Protein AF-A0A915Q205-F1 (afdb_monomer_lite)

Secondary structure (DSSP, 8-state):
--HHHHHHHHHHHHHHT---S-----EEE--TTS---HHHHHHHHHHHHHHHH-HHHHTT-S--SSPPEEE-

Organism: NCBI:txid48799

Sequence (72 aa):
MGYLSEVGASLIDQKLKLNIVPQTNIVALAAPTFYYGRIDRAKARTKQRIRTRYPEIGKRFHRIGLPPKYEI

pLDDT: mean 73.12, std 12.37, range [49.59, 89.56]

InterPro domains:
  IPR039756 Type II phosphatidylinositol 4-kinase Lsb6/PI4K2 [PTHR12865] (2-69)

Structure (mmCIF, N/CA/C/O backbone):
data_AF-A0A915Q205-F1
#
_entry.id   AF-A0A915Q205-F1
#
loop_
_atom_site.group_PDB
_atom_site.id
_atom_site.type_symbol
_atom_site.label_atom_id
_atom_site.label_alt_id
_atom_site.label_comp_id
_atom_site.label_asym_id
_atom_site.label_entity_id
_atom_site.label_seq_id
_atom_site.pdbx_PDB_ins_code
_atom_site.Cartn_x
_atom_site.Cartn_y
_atom_site.Cartn_z
_atom_site.occupancy
_atom_site.B_iso_or_equiv
_atom_site.auth_seq_id
_atom_site.auth_comp_id
_atom_site.auth_asym_id
_atom_site.auth_atom_id
_atom_site.pdbx_PDB_model_num
ATOM 1 N N . MET A 1 1 ? 1.378 10.484 12.108 1.00 49.81 1 MET A N 1
ATOM 2 C CA . MET A 1 1 ? 1.118 10.742 13.540 1.00 49.81 1 MET A CA 1
ATOM 3 C C . MET A 1 1 ? -0.370 10.743 13.920 1.00 49.81 1 MET A C 1
ATOM 5 O O . MET A 1 1 ? -0.637 10.846 15.103 1.00 49.81 1 MET A O 1
ATOM 9 N N . GLY A 1 2 ? -1.331 10.562 12.994 1.00 58.47 2 GLY A N 1
ATOM 10 C CA . GLY A 1 2 ? -2.765 10.439 13.342 1.00 58.47 2 GLY A CA 1
ATOM 11 C C . GLY A 1 2 ? -3.236 9.014 13.681 1.00 58.47 2 GLY A C 1
ATOM 12 O O . GLY A 1 2 ? -4.001 8.829 14.616 1.00 58.47 2 GLY A O 1
ATOM 13 N 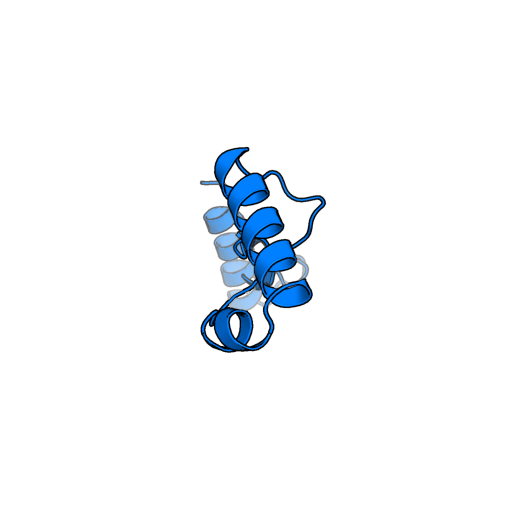N . TYR A 1 3 ? -2.696 7.995 13.008 1.00 56.50 3 TYR A N 1
ATOM 14 C CA . TYR A 1 3 ? -3.131 6.596 13.151 1.00 56.50 3 TYR A CA 1
ATOM 15 C C . TYR A 1 3 ? -2.942 6.021 14.571 1.00 56.50 3 TYR A C 1
ATOM 17 O O . TYR A 1 3 ? -3.800 5.328 15.102 1.00 56.50 3 TYR A O 1
ATOM 25 N N . LEU A 1 4 ? -1.849 6.359 15.260 1.00 59.22 4 LEU A N 1
ATOM 26 C CA . LEU A 1 4 ? -1.644 5.890 16.639 1.00 59.22 4 LEU A CA 1
ATOM 27 C C . LEU A 1 4 ? -2.701 6.437 17.618 1.00 59.22 4 LEU A C 1
ATOM 29 O O . LEU A 1 4 ? -2.994 5.781 18.615 1.00 59.22 4 LEU A O 1
ATOM 33 N N . SER A 1 5 ? -3.289 7.603 17.328 1.00 60.16 5 SER A N 1
ATOM 34 C CA . SER A 1 5 ? -4.319 8.216 18.174 1.00 60.16 5 SER A CA 1
ATOM 35 C C . SER A 1 5 ? -5.677 7.521 18.039 1.00 60.16 5 SER A C 1
ATOM 37 O O . SER A 1 5 ? -6.372 7.347 19.036 1.00 60.16 5 SER A O 1
ATOM 39 N N . GLU A 1 6 ? -6.043 7.088 16.831 1.00 58.88 6 GLU A N 1
ATOM 40 C CA . GLU A 1 6 ? -7.288 6.347 16.569 1.00 58.88 6 GLU A CA 1
ATOM 41 C C . GLU A 1 6 ? -7.251 4.942 17.186 1.00 58.88 6 GLU A C 1
ATOM 43 O O . GLU A 1 6 ? -8.194 4.533 17.864 1.00 58.88 6 GLU A O 1
ATOM 48 N N . VAL A 1 7 ? -6.113 4.244 17.078 1.00 61.19 7 VAL A N 1
ATOM 49 C CA . VAL A 1 7 ? -5.912 2.942 17.742 1.00 61.19 7 VAL A CA 1
ATOM 50 C C . VAL A 1 7 ? -5.985 3.085 19.265 1.00 61.19 7 VAL A C 1
ATOM 52 O O . VAL A 1 7 ? -6.563 2.236 19.942 1.00 61.19 7 VAL A O 1
ATOM 55 N N . GLY A 1 8 ? -5.440 4.175 19.817 1.00 61.53 8 GLY A N 1
ATOM 56 C CA . GLY A 1 8 ? -5.532 4.480 21.245 1.00 61.53 8 GLY A CA 1
ATOM 57 C C . GLY A 1 8 ? -6.973 4.686 21.719 1.00 61.53 8 GLY A C 1
ATOM 58 O O . GLY A 1 8 ? -7.351 4.147 22.758 1.00 61.53 8 GLY A O 1
ATOM 59 N N . ALA A 1 9 ? -7.793 5.401 20.942 1.00 61.59 9 ALA A N 1
ATOM 60 C CA . ALA A 1 9 ? -9.203 5.620 21.262 1.00 61.59 9 ALA A CA 1
ATOM 61 C C . ALA A 1 9 ? -10.004 4.307 21.265 1.00 61.59 9 ALA A C 1
ATOM 63 O O . ALA A 1 9 ? -10.725 4.040 22.225 1.00 61.59 9 ALA A O 1
ATOM 64 N N . SER A 1 10 ? -9.809 3.440 20.265 1.00 55.59 10 SER A N 1
ATOM 65 C CA . SER A 1 10 ? -10.467 2.124 20.219 1.00 55.59 10 SER A CA 1
ATOM 66 C C . SER A 1 10 ? -9.993 1.179 21.326 1.00 55.59 10 SER A C 1
ATOM 68 O O . SER A 1 10 ? -10.787 0.401 21.853 1.00 55.59 10 SER A O 1
ATOM 70 N N . LEU A 1 11 ? -8.718 1.243 21.726 1.00 61.00 11 LEU A N 1
ATOM 71 C CA . LEU A 1 11 ? -8.192 0.427 22.824 1.00 61.00 11 LEU A CA 1
ATOM 72 C C . LEU A 1 11 ? -8.758 0.864 24.187 1.00 61.00 11 LEU A C 1
ATOM 74 O O . LEU A 1 11 ? -9.032 0.022 25.044 1.00 61.00 11 LEU A O 1
ATOM 78 N N . ILE A 1 12 ? -8.966 2.168 24.386 1.00 60.12 12 ILE A N 1
ATOM 79 C CA . ILE A 1 12 ? -9.604 2.709 25.594 1.00 60.12 12 ILE A CA 1
ATOM 80 C C . ILE A 1 12 ? -11.109 2.389 25.603 1.00 60.12 12 ILE A C 1
ATOM 82 O O . ILE A 1 12 ? -11.619 1.968 26.642 1.00 60.12 12 ILE A O 1
ATOM 86 N N . ASP A 1 13 ? -11.799 2.496 24.463 1.00 58.72 13 ASP A N 1
ATOM 87 C CA . ASP A 1 13 ? -13.229 2.164 24.323 1.00 58.72 13 ASP A CA 1
ATOM 88 C C . ASP A 1 13 ? -13.508 0.682 24.635 1.00 58.72 13 ASP A C 1
ATOM 90 O O . ASP A 1 13 ? -14.407 0.365 25.420 1.00 58.72 13 ASP A O 1
ATOM 94 N N . GLN A 1 14 ? -12.660 -0.227 24.133 1.00 59.53 14 GLN A N 1
ATOM 95 C CA . GLN A 1 14 ? -12.729 -1.658 24.453 1.00 59.53 14 GLN A CA 1
ATOM 96 C C . GLN A 1 14 ? -12.446 -1.947 25.933 1.00 59.53 14 GLN A C 1
ATOM 98 O O . GLN A 1 14 ? -13.111 -2.791 26.538 1.00 59.53 14 GLN A O 1
ATOM 103 N N . LYS A 1 15 ? -11.481 -1.244 26.541 1.00 62.84 15 LYS A N 1
ATOM 104 C CA . LYS A 1 15 ? -11.127 -1.430 27.956 1.00 62.84 15 LYS A CA 1
ATOM 105 C C . LYS A 1 15 ? -12.206 -0.905 28.907 1.00 62.84 15 LYS A C 1
ATOM 107 O O . LYS A 1 15 ? -12.352 -1.442 30.003 1.00 62.84 15 LYS A O 1
ATOM 112 N N . LEU A 1 16 ? -12.975 0.097 28.478 1.00 64.94 16 LEU A N 1
ATOM 113 C CA . LEU A 1 16 ? -14.091 0.677 29.229 1.00 64.94 16 LEU A CA 1
ATOM 114 C C . LEU A 1 16 ? -15.463 0.083 28.849 1.00 64.94 16 LEU A C 1
ATOM 116 O O . LEU A 1 16 ? -16.461 0.459 29.457 1.00 64.94 16 LEU A O 1
ATOM 120 N N . LYS A 1 17 ? -15.518 -0.871 27.900 1.00 61.94 17 LYS A N 1
ATOM 121 C CA . LYS A 1 17 ? -16.748 -1.513 27.382 1.00 61.94 17 LYS A CA 1
ATOM 122 C C . LYS A 1 17 ? -17.821 -0.512 26.935 1.00 61.94 17 LYS A C 1
ATOM 124 O O . LYS A 1 17 ? -19.014 -0.766 27.093 1.00 61.94 17 LYS A O 1
ATOM 129 N N . LEU A 1 18 ? -17.399 0.631 26.404 1.00 61.00 18 LEU A N 1
ATOM 130 C CA . LEU A 1 18 ? -18.310 1.716 26.051 1.00 61.00 18 LEU A CA 1
ATOM 131 C C . LEU A 1 18 ? -19.062 1.419 24.741 1.00 61.00 18 LEU A C 1
ATOM 133 O O . LEU A 1 18 ? -20.207 1.839 24.618 1.00 61.00 18 LEU A O 1
ATOM 137 N N . ASN A 1 19 ? -18.494 0.614 23.827 1.00 58.53 19 ASN A N 1
ATOM 138 C CA . ASN A 1 19 ? -19.110 0.176 22.559 1.00 58.53 19 ASN A CA 1
ATOM 139 C C . ASN A 1 19 ? -19.625 1.336 21.682 1.00 58.53 19 ASN A C 1
ATOM 141 O O . ASN A 1 19 ? -20.527 1.147 20.864 1.00 58.53 19 ASN A O 1
ATOM 145 N N . ILE A 1 20 ? -19.084 2.542 21.857 1.00 61.78 20 ILE A N 1
ATOM 146 C CA . ILE A 1 20 ? -19.485 3.729 21.091 1.00 61.78 20 ILE A CA 1
ATOM 147 C C . ILE A 1 20 ? -18.617 3.853 19.833 1.00 61.78 20 ILE A C 1
ATOM 149 O O . ILE A 1 20 ? -19.075 4.376 18.817 1.00 61.78 20 ILE A O 1
ATOM 153 N N . VAL A 1 21 ? -17.377 3.351 19.876 1.00 49.59 21 VAL A N 1
ATOM 154 C CA . VAL A 1 21 ? -16.424 3.448 18.767 1.00 49.59 21 VAL A CA 1
ATOM 155 C C . VAL A 1 21 ? -16.463 2.156 17.935 1.00 49.59 21 VAL A C 1
ATOM 157 O O . VAL A 1 21 ? -16.279 1.069 18.490 1.00 49.59 21 VAL A O 1
ATOM 160 N N . PRO A 1 22 ? -16.698 2.219 16.607 1.00 58.38 22 PRO A N 1
ATOM 161 C CA . PRO A 1 22 ? -16.579 1.038 15.755 1.00 58.38 22 PRO A CA 1
ATOM 162 C C . PRO A 1 22 ? -15.158 0.467 15.856 1.00 58.38 22 PRO A C 1
ATOM 164 O O . PRO A 1 22 ? -14.194 1.223 15.871 1.00 58.38 22 PRO A O 1
ATOM 167 N N . GLN A 1 23 ? -15.020 -0.861 15.951 1.00 56.66 23 GLN A N 1
ATOM 168 C CA . GLN A 1 23 ? -13.723 -1.518 16.157 1.00 56.66 23 GLN A CA 1
ATOM 169 C C . GLN A 1 23 ? -12.733 -1.159 15.044 1.00 56.66 23 GLN A C 1
ATOM 171 O O . GLN A 1 23 ? -12.839 -1.657 13.924 1.00 56.66 23 GLN A O 1
ATOM 176 N N . THR A 1 24 ? -11.743 -0.336 15.372 1.00 60.00 24 THR A N 1
ATOM 177 C CA . THR A 1 24 ? -10.673 0.051 14.457 1.00 60.00 24 THR A CA 1
ATOM 178 C C . THR A 1 24 ? -9.402 -0.727 14.794 1.00 60.00 24 THR A C 1
ATOM 180 O O . THR A 1 24 ? -8.790 -0.505 15.840 1.00 60.00 24 THR A O 1
ATOM 183 N N . ASN A 1 25 ? -9.007 -1.656 13.921 1.00 58.81 25 ASN A N 1
ATOM 184 C CA . ASN A 1 25 ? -7.787 -2.457 14.060 1.00 58.81 25 ASN A CA 1
ATOM 185 C C . ASN A 1 25 ? -6.751 -2.004 13.028 1.00 58.81 25 ASN A C 1
ATOM 187 O O . ASN A 1 25 ? -7.104 -1.662 11.908 1.00 58.81 25 ASN A O 1
ATOM 191 N N . ILE A 1 26 ? -5.461 -2.062 13.368 1.00 57.16 26 ILE A N 1
ATOM 192 C CA . ILE A 1 26 ? -4.399 -1.763 12.397 1.00 57.16 26 ILE A CA 1
ATOM 193 C C . ILE A 1 26 ? -4.370 -2.878 11.347 1.00 57.16 26 ILE A C 1
ATOM 195 O O . ILE A 1 26 ? -3.986 -4.009 11.658 1.00 57.16 26 ILE A O 1
ATOM 199 N N . VAL A 1 27 ? -4.715 -2.562 10.099 1.00 68.00 27 VAL A N 1
ATOM 200 C CA . VAL A 1 27 ? -4.647 -3.508 8.980 1.00 68.00 27 VAL A CA 1
ATOM 201 C C . VAL A 1 27 ? -3.609 -3.037 7.962 1.00 68.00 27 VAL A C 1
ATOM 203 O O . VAL A 1 27 ? -3.493 -1.859 7.629 1.00 68.00 27 VAL A O 1
ATOM 206 N N . ALA A 1 28 ? -2.812 -3.976 7.451 1.00 69.81 28 ALA A N 1
ATOM 207 C CA . ALA A 1 28 ? -1.880 -3.712 6.362 1.00 69.81 28 ALA A CA 1
ATOM 208 C C . ALA A 1 28 ? -2.606 -3.859 5.013 1.00 69.81 28 ALA A C 1
ATOM 210 O O . ALA A 1 28 ? -2.793 -4.974 4.524 1.00 69.81 28 ALA A O 1
ATOM 211 N N . LEU A 1 29 ? -3.001 -2.742 4.399 1.00 75.06 29 LEU A N 1
ATOM 212 C CA . LEU A 1 29 ? -3.733 -2.703 3.130 1.00 75.06 29 LEU A CA 1
ATOM 213 C C . LEU A 1 29 ? -2.862 -2.152 1.993 1.00 75.06 29 LEU A C 1
ATOM 215 O O . LEU A 1 29 ? -2.085 -1.216 2.163 1.00 75.06 29 LEU A O 1
ATOM 219 N N . ALA A 1 30 ? -2.991 -2.724 0.797 1.00 75.94 30 ALA A N 1
ATOM 220 C CA . ALA A 1 30 ? -2.345 -2.216 -0.412 1.00 75.94 30 ALA A CA 1
ATOM 221 C C . ALA A 1 30 ? -3.402 -1.998 -1.499 1.00 75.94 30 ALA A C 1
ATOM 223 O O . ALA A 1 30 ? -3.911 -2.966 -2.061 1.00 75.94 30 ALA A O 1
ATOM 224 N N . ALA A 1 31 ? -3.713 -0.741 -1.819 1.00 77.56 31 ALA A N 1
ATOM 225 C CA . ALA A 1 31 ? -4.707 -0.392 -2.834 1.00 77.56 31 ALA A CA 1
ATOM 226 C C . ALA A 1 31 ? -4.162 0.658 -3.814 1.00 77.56 31 ALA A C 1
ATOM 228 O O . ALA A 1 31 ? -3.507 1.603 -3.387 1.00 77.56 31 ALA A O 1
ATOM 229 N N . PRO A 1 32 ? -4.436 0.566 -5.129 1.00 73.56 32 PRO A N 1
ATOM 230 C CA . PRO A 1 32 ? -3.911 1.515 -6.120 1.00 73.56 32 PRO A CA 1
ATOM 231 C C . PRO A 1 32 ? -4.405 2.958 -5.920 1.00 73.56 32 PRO A C 1
ATOM 233 O O . PRO A 1 32 ? -3.760 3.895 -6.397 1.00 73.56 32 PRO A O 1
ATOM 236 N N . THR A 1 33 ? -5.524 3.127 -5.212 1.00 76.50 33 THR A N 1
ATOM 237 C CA . THR A 1 33 ? -6.111 4.411 -4.806 1.00 76.50 33 THR A CA 1
ATOM 238 C C . THR A 1 33 ? -5.288 5.122 -3.736 1.00 76.50 33 THR A C 1
ATOM 240 O O . THR A 1 33 ? -5.354 6.344 -3.635 1.00 76.50 33 THR A O 1
ATOM 243 N N . PHE A 1 34 ? -4.457 4.399 -2.981 1.00 81.31 34 PHE A N 1
ATOM 244 C CA . PHE A 1 34 ? -3.624 5.010 -1.956 1.00 81.31 34 PHE A CA 1
ATOM 245 C C . PHE A 1 34 ? -2.518 5.875 -2.572 1.00 81.31 34 PHE A C 1
ATOM 247 O O . PHE A 1 34 ? -1.974 5.628 -3.662 1.00 81.31 34 PHE A O 1
ATOM 254 N N . TYR A 1 35 ? -2.161 6.933 -1.847 1.00 79.12 35 TYR A N 1
ATOM 255 C CA . TYR A 1 35 ? -1.089 7.825 -2.264 1.00 79.12 35 TYR A CA 1
ATOM 256 C C . TYR A 1 35 ? 0.267 7.116 -2.149 1.00 79.12 35 TYR A C 1
ATOM 258 O O . TYR A 1 35 ? 0.736 6.844 -1.049 1.00 79.12 35 TYR A O 1
ATOM 266 N N . TYR A 1 36 ? 0.931 6.837 -3.267 1.00 83.56 36 TYR A N 1
ATOM 267 C CA . TYR A 1 36 ? 2.276 6.251 -3.279 1.00 83.56 36 TYR A CA 1
ATOM 268 C C . TYR A 1 36 ? 3.248 7.180 -3.982 1.00 83.56 36 TYR A C 1
ATOM 270 O O . TYR A 1 36 ? 2.882 7.829 -4.965 1.00 83.56 36 TYR A O 1
ATOM 278 N N . GLY A 1 37 ? 4.502 7.178 -3.529 1.00 86.69 37 GLY A N 1
ATOM 279 C CA . GLY A 1 37 ? 5.572 7.897 -4.205 1.00 86.69 37 GLY A CA 1
ATOM 280 C C . GLY A 1 37 ? 5.733 7.434 -5.656 1.00 86.69 37 GLY A C 1
ATOM 281 O O . GLY A 1 37 ? 5.470 6.278 -6.005 1.00 86.69 37 GLY A O 1
ATOM 282 N N . ARG A 1 38 ? 6.203 8.339 -6.524 1.00 86.88 38 ARG A N 1
ATOM 283 C CA . ARG A 1 38 ? 6.442 8.040 -7.950 1.00 86.88 38 ARG A CA 1
ATOM 284 C C . ARG A 1 38 ? 7.368 6.831 -8.136 1.00 86.88 38 ARG A C 1
ATOM 286 O O . ARG A 1 38 ? 7.117 5.995 -9.001 1.00 86.88 38 ARG A O 1
ATOM 293 N N . ILE A 1 39 ? 8.388 6.714 -7.285 1.00 86.38 39 ILE A N 1
ATOM 294 C CA . ILE A 1 39 ? 9.355 5.609 -7.295 1.00 86.38 39 ILE A CA 1
ATOM 295 C C . ILE A 1 39 ? 8.678 4.276 -6.955 1.00 86.38 39 ILE A C 1
ATOM 297 O O . ILE A 1 39 ? 8.900 3.290 -7.654 1.00 86.38 39 ILE A O 1
ATOM 301 N N . ASP A 1 40 ? 7.824 4.231 -5.933 1.00 85.38 40 ASP A N 1
ATOM 302 C CA . ASP A 1 40 ? 7.153 2.991 -5.519 1.00 85.38 40 ASP A CA 1
ATOM 303 C C . ASP A 1 40 ? 6.185 2.494 -6.591 1.00 85.38 40 ASP A C 1
ATOM 305 O O . ASP A 1 40 ? 6.152 1.303 -6.907 1.00 85.38 40 ASP A O 1
ATOM 309 N N . ARG A 1 41 ? 5.467 3.422 -7.236 1.00 85.25 41 ARG A N 1
ATOM 310 C CA . ARG A 1 41 ? 4.605 3.114 -8.384 1.00 85.25 41 ARG A CA 1
ATOM 311 C C . ARG A 1 41 ? 5.410 2.584 -9.569 1.00 85.25 41 ARG A C 1
ATOM 313 O O . ARG A 1 41 ? 5.011 1.592 -10.181 1.00 85.25 41 ARG A O 1
ATOM 320 N N . ALA A 1 42 ? 6.544 3.209 -9.885 1.00 87.94 42 ALA A N 1
ATOM 321 C CA . ALA A 1 42 ? 7.424 2.750 -10.957 1.00 87.94 42 ALA A CA 1
ATOM 322 C C . ALA A 1 42 ? 7.982 1.348 -10.663 1.00 87.94 42 ALA A C 1
ATOM 324 O O . ALA A 1 42 ? 7.889 0.461 -11.510 1.00 87.94 42 ALA A O 1
ATOM 325 N N . LYS A 1 43 ? 8.467 1.104 -9.438 1.00 87.81 43 LYS A N 1
ATOM 326 C CA . LYS A 1 43 ? 8.957 -0.210 -8.992 1.00 87.81 43 LYS A CA 1
ATOM 327 C C . LY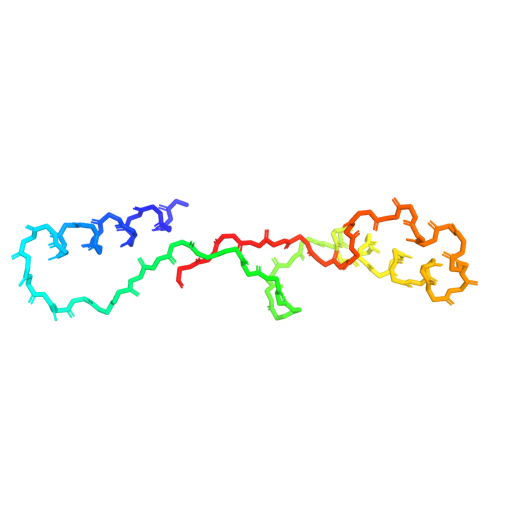S A 1 43 ? 7.878 -1.288 -9.099 1.00 87.81 43 LYS A C 1
ATOM 329 O O . LYS A 1 43 ? 8.152 -2.364 -9.630 1.00 87.81 43 LYS A O 1
ATOM 334 N N . ALA A 1 44 ? 6.658 -1.002 -8.641 1.00 87.38 44 ALA A N 1
ATOM 335 C CA . ALA A 1 44 ? 5.534 -1.932 -8.716 1.00 87.38 44 ALA A CA 1
ATOM 336 C C . ALA A 1 44 ? 5.209 -2.319 -10.170 1.00 87.38 44 ALA A C 1
ATOM 338 O O . ALA A 1 44 ? 5.101 -3.507 -10.484 1.00 87.38 44 ALA A O 1
ATOM 339 N N . ARG A 1 45 ? 5.136 -1.330 -11.072 1.00 87.94 45 ARG A N 1
ATOM 340 C CA . ARG A 1 45 ? 4.883 -1.548 -12.507 1.00 87.94 45 ARG A CA 1
ATOM 341 C C . ARG A 1 45 ? 5.995 -2.347 -13.177 1.00 87.94 45 ARG A C 1
ATOM 343 O O . ARG A 1 45 ? 5.711 -3.274 -13.932 1.00 87.94 45 ARG A O 1
ATOM 350 N N . THR A 1 46 ? 7.254 -2.025 -12.894 1.00 87.81 46 THR A N 1
ATOM 351 C CA . THR A 1 46 ? 8.401 -2.743 -13.463 1.00 87.81 46 THR A CA 1
ATOM 352 C C . THR A 1 46 ? 8.417 -4.199 -13.012 1.00 87.81 46 THR A C 1
ATOM 354 O O . THR A 1 46 ? 8.553 -5.088 -13.848 1.00 87.81 46 THR A O 1
ATOM 357 N N . LYS A 1 47 ? 8.185 -4.475 -11.721 1.00 86.75 47 LYS A N 1
ATOM 358 C CA . LYS A 1 47 ? 8.088 -5.853 -11.211 1.00 86.75 47 LYS A CA 1
ATOM 359 C C . LYS A 1 47 ? 6.925 -6.626 -11.833 1.00 86.75 47 LYS A C 1
ATOM 361 O O . LYS A 1 47 ? 7.104 -7.789 -12.185 1.00 86.75 47 LYS A O 1
ATOM 366 N N . GLN A 1 48 ? 5.766 -5.989 -12.020 1.00 87.62 48 GLN A N 1
ATOM 367 C CA . GLN A 1 48 ? 4.644 -6.601 -12.741 1.00 87.62 48 GLN A CA 1
ATOM 368 C C . GLN A 1 48 ? 5.021 -6.940 -14.186 1.00 87.62 48 GLN A C 1
ATOM 370 O O . GLN A 1 48 ? 4.804 -8.068 -14.616 1.00 87.62 48 GLN A O 1
ATOM 375 N N . ARG A 1 49 ? 5.653 -6.011 -14.916 1.00 87.12 49 ARG A N 1
ATOM 376 C CA . ARG A 1 49 ? 6.103 -6.251 -16.296 1.00 87.12 49 ARG A CA 1
ATOM 377 C C . ARG A 1 49 ? 7.121 -7.384 -16.391 1.00 87.12 49 ARG A C 1
ATOM 379 O O . ARG A 1 49 ? 6.993 -8.223 -17.276 1.00 87.12 49 ARG A O 1
ATOM 386 N N . ILE A 1 50 ? 8.103 -7.429 -15.488 1.00 87.06 50 ILE A N 1
ATOM 387 C CA . ILE A 1 50 ? 9.104 -8.505 -15.457 1.00 87.06 50 ILE A CA 1
ATOM 388 C C . ILE A 1 50 ? 8.428 -9.844 -15.170 1.00 87.06 50 ILE A C 1
ATOM 390 O O . ILE A 1 50 ? 8.723 -10.811 -15.859 1.00 87.06 50 ILE A O 1
ATOM 394 N N . ARG A 1 51 ? 7.484 -9.903 -14.222 1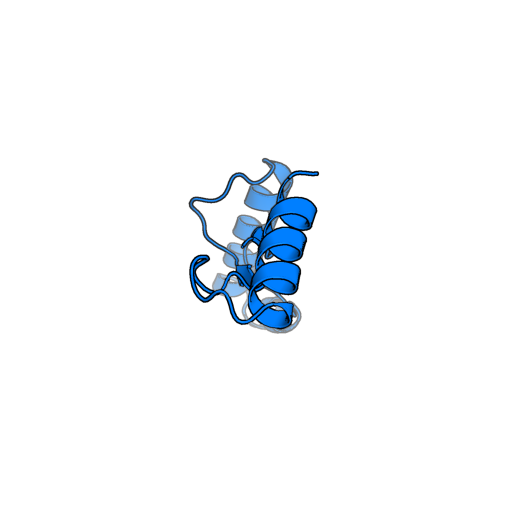.00 86.50 51 ARG A N 1
ATOM 395 C CA . ARG A 1 51 ? 6.728 -11.132 -13.947 1.00 86.50 51 ARG A CA 1
ATOM 396 C C . ARG A 1 51 ? 5.970 -11.629 -15.173 1.00 86.50 51 ARG A C 1
ATOM 398 O O . ARG A 1 51 ? 6.015 -12.817 -15.457 1.00 86.50 51 ARG A O 1
ATOM 405 N N . THR A 1 52 ? 5.274 -10.734 -15.875 1.00 86.69 52 THR A N 1
ATOM 406 C CA . THR A 1 52 ? 4.479 -11.103 -17.053 1.00 86.69 52 THR A CA 1
ATOM 407 C C . THR A 1 52 ? 5.362 -11.531 -18.225 1.00 86.69 52 THR A C 1
ATOM 409 O O . THR A 1 52 ? 5.010 -12.461 -18.938 1.00 86.69 52 THR A O 1
ATOM 412 N N . ARG A 1 53 ? 6.506 -10.865 -18.432 1.00 89.56 53 ARG A N 1
ATOM 413 C CA . ARG A 1 53 ? 7.378 -11.105 -19.593 1.00 89.56 53 ARG A CA 1
ATOM 414 C C . ARG A 1 53 ? 8.400 -12.224 -19.377 1.00 89.56 53 ARG A C 1
ATOM 416 O O . ARG A 1 53 ? 8.755 -12.904 -20.329 1.00 89.56 53 ARG A O 1
ATOM 423 N N . TYR A 1 54 ? 8.874 -12.402 -18.146 1.00 88.12 54 TYR A N 1
ATOM 424 C CA . TYR A 1 54 ? 9.917 -13.358 -17.775 1.00 88.12 54 TYR A CA 1
ATOM 425 C C . TYR A 1 54 ? 9.507 -14.109 -16.500 1.00 88.12 54 TYR A C 1
ATOM 427 O O . TYR A 1 54 ? 9.980 -13.779 -15.405 1.00 88.12 54 TYR A O 1
ATOM 435 N N . PRO A 1 55 ? 8.627 -15.120 -16.613 1.00 83.38 55 PRO A N 1
ATOM 436 C CA . PRO A 1 55 ? 8.086 -15.829 -15.455 1.00 83.38 55 PRO A CA 1
ATOM 437 C C . PRO A 1 55 ? 9.178 -16.485 -14.597 1.00 83.38 55 PRO A C 1
ATOM 439 O O . PRO A 1 55 ? 9.084 -16.449 -13.373 1.00 83.38 55 PRO A O 1
ATOM 442 N N . GLU A 1 56 ? 10.264 -16.974 -15.203 1.00 87.25 56 GLU A N 1
ATOM 443 C CA . GLU A 1 56 ? 11.402 -17.574 -14.484 1.00 87.25 56 GLU A CA 1
ATOM 444 C C . GLU A 1 56 ? 12.125 -16.592 -13.549 1.00 87.25 56 GLU A C 1
ATOM 446 O O . GLU A 1 56 ? 12.568 -16.962 -12.462 1.00 87.25 56 GLU A O 1
ATOM 451 N N . ILE A 1 57 ? 12.189 -15.313 -13.928 1.00 81.38 57 ILE A N 1
ATOM 452 C CA . ILE A 1 57 ? 12.748 -14.249 -13.083 1.00 81.38 57 ILE A CA 1
ATOM 453 C C . ILE A 1 57 ? 11.691 -13.778 -12.077 1.00 81.38 57 ILE A C 1
ATOM 455 O O . ILE A 1 57 ? 11.996 -13.544 -10.908 1.00 81.38 57 ILE A O 1
ATOM 459 N N . GLY A 1 58 ? 10.431 -13.682 -12.515 1.00 78.94 58 GLY A N 1
ATOM 460 C CA . GLY A 1 58 ? 9.295 -13.264 -11.697 1.00 78.94 58 GLY A CA 1
ATOM 461 C C . GLY A 1 58 ? 9.060 -14.135 -10.461 1.00 78.94 58 GLY A C 1
ATOM 462 O O . GLY A 1 58 ? 8.693 -13.599 -9.417 1.00 78.94 58 GLY A O 1
ATOM 463 N N . LYS A 1 59 ? 9.336 -15.444 -10.550 1.00 81.38 59 LYS A N 1
ATOM 464 C CA . LYS A 1 59 ? 9.254 -16.402 -9.429 1.00 81.38 59 LYS A CA 1
ATOM 465 C C . LYS A 1 59 ? 10.142 -16.025 -8.235 1.00 81.38 59 LYS A C 1
ATOM 467 O O . LYS A 1 59 ? 9.830 -16.393 -7.111 1.00 81.38 59 LYS A O 1
ATOM 472 N N . ARG A 1 60 ? 11.222 -15.261 -8.451 1.00 85.25 60 ARG A N 1
ATOM 473 C CA .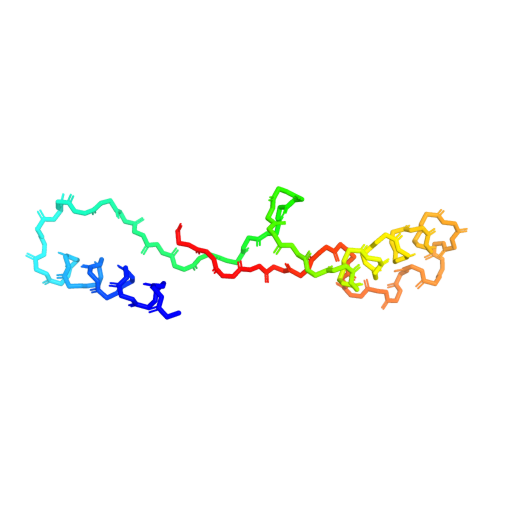 ARG A 1 60 ? 12.126 -14.801 -7.377 1.00 85.25 60 ARG A CA 1
ATOM 474 C C . ARG A 1 60 ? 11.588 -13.592 -6.608 1.00 85.25 60 ARG A C 1
ATOM 476 O O . ARG A 1 60 ? 12.145 -13.212 -5.579 1.00 85.25 60 ARG A O 1
ATOM 483 N N . PHE A 1 61 ? 10.533 -12.939 -7.096 1.00 83.44 61 PHE A N 1
ATOM 484 C CA . PHE A 1 61 ? 9.942 -11.807 -6.393 1.00 83.44 61 PHE A CA 1
ATOM 485 C C . PHE A 1 61 ? 8.993 -12.285 -5.293 1.00 83.44 61 PHE A C 1
ATOM 487 O O . PHE A 1 61 ? 7.848 -1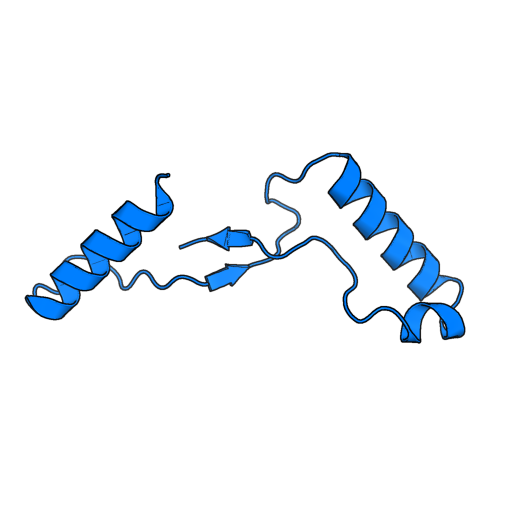2.629 -5.560 1.00 83.44 61 PHE A O 1
ATOM 494 N N . HIS A 1 62 ? 9.427 -12.178 -4.035 1.00 80.25 62 HIS A N 1
ATOM 495 C CA . HIS A 1 62 ? 8.583 -12.455 -2.863 1.00 80.25 62 HIS A CA 1
ATOM 496 C C . HIS A 1 62 ? 7.340 -11.550 -2.761 1.00 80.25 62 HIS A C 1
ATOM 498 O O . HIS A 1 62 ? 6.364 -11.902 -2.106 1.00 80.25 62 HIS A O 1
ATOM 504 N N . ARG A 1 63 ? 7.370 -10.358 -3.379 1.00 76.50 63 ARG A N 1
ATOM 505 C CA . ARG A 1 63 ? 6.251 -9.403 -3.415 1.00 76.50 63 ARG A CA 1
ATOM 506 C C . ARG A 1 63 ? 6.215 -8.644 -4.734 1.00 76.50 63 ARG A C 1
ATOM 508 O O . ARG A 1 63 ? 7.248 -8.164 -5.217 1.00 76.50 63 ARG A O 1
ATOM 515 N N . ILE A 1 64 ? 5.012 -8.502 -5.285 1.00 77.69 64 ILE A N 1
ATOM 516 C CA . ILE A 1 64 ? 4.757 -7.887 -6.589 1.00 77.69 64 ILE A CA 1
ATOM 517 C C . ILE A 1 64 ? 3.570 -6.945 -6.427 1.00 77.69 64 ILE A C 1
ATOM 519 O O . ILE A 1 64 ? 2.479 -7.388 -6.090 1.00 77.69 64 ILE A O 1
ATOM 523 N N . GLY A 1 65 ? 3.793 -5.649 -6.647 1.00 82.69 65 GLY A N 1
ATOM 524 C CA . GLY A 1 65 ? 2.786 -4.615 -6.415 1.00 82.69 65 GLY A CA 1
ATOM 525 C C . GLY A 1 65 ? 3.290 -3.490 -5.517 1.00 82.69 65 GLY A C 1
ATOM 526 O O . GLY A 1 65 ? 4.497 -3.341 -5.305 1.00 82.69 65 GLY A O 1
ATOM 527 N N . LEU A 1 66 ? 2.350 -2.672 -5.049 1.00 84.88 66 LEU A N 1
ATOM 528 C CA . LEU A 1 66 ? 2.613 -1.534 -4.171 1.00 84.88 66 LEU A CA 1
ATOM 529 C C . LEU A 1 66 ? 2.869 -2.019 -2.735 1.00 84.88 66 LEU A C 1
ATOM 531 O O . LEU A 1 66 ? 2.337 -3.061 -2.343 1.00 84.88 66 LEU A O 1
ATOM 535 N N . PRO A 1 67 ? 3.691 -1.303 -1.948 1.00 81.31 67 PRO A N 1
ATOM 536 C CA . PRO A 1 67 ? 3.907 -1.667 -0.555 1.00 81.31 67 PRO A CA 1
ATOM 537 C C . PRO A 1 67 ? 2.596 -1.533 0.241 1.00 81.31 67 PRO A C 1
ATOM 539 O O . PRO A 1 67 ? 1.855 -0.569 0.027 1.00 81.31 67 PRO A O 1
ATOM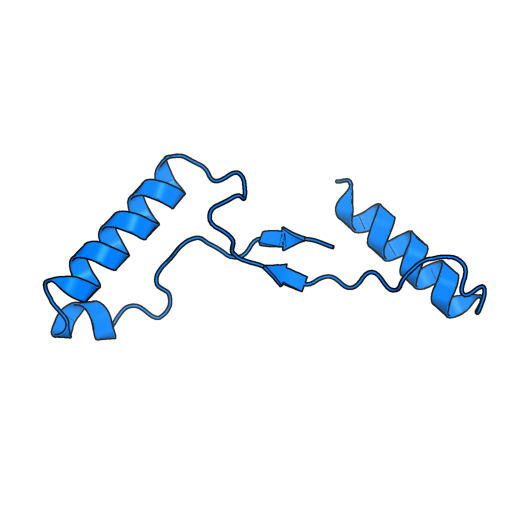 542 N N . PRO A 1 68 ? 2.283 -2.470 1.152 1.00 79.31 68 PRO A N 1
ATOM 543 C CA . PRO A 1 68 ? 1.149 -2.301 2.046 1.00 79.31 68 PRO A CA 1
ATOM 544 C C . PRO A 1 68 ? 1.394 -1.107 2.964 1.00 79.31 68 PRO A C 1
ATOM 546 O O . PRO A 1 68 ? 2.505 -0.897 3.457 1.00 79.31 68 PRO A O 1
ATOM 549 N N . LYS A 1 69 ? 0.345 -0.320 3.158 1.00 74.62 69 LYS A N 1
ATOM 550 C CA . LYS A 1 69 ? 0.276 0.745 4.142 1.00 74.62 69 LYS A CA 1
ATOM 551 C C . LYS A 1 69 ? -0.515 0.261 5.341 1.00 74.62 69 LYS A C 1
ATOM 553 O O . LYS A 1 69 ? -1.457 -0.510 5.197 1.00 74.62 69 LYS A O 1
ATOM 558 N N . TYR A 1 70 ? -0.104 0.721 6.510 1.00 68.12 70 TYR A N 1
ATOM 559 C CA . TYR A 1 70 ? -0.877 0.539 7.725 1.00 68.12 70 TYR A CA 1
ATOM 560 C C . TYR A 1 70 ? -1.952 1.618 7.733 1.00 68.12 70 TYR A C 1
ATOM 562 O O . TYR A 1 70 ? -1.633 2.801 7.862 1.00 68.12 70 TYR A O 1
ATOM 570 N N . GLU A 1 71 ? -3.187 1.195 7.507 1.00 61.00 71 GLU A N 1
ATOM 571 C CA . GLU A 1 71 ? -4.382 2.023 7.641 1.00 61.00 71 GLU A CA 1
ATOM 572 C C . GLU A 1 71 ? -5.283 1.395 8.715 1.00 61.00 71 GLU A C 1
ATOM 574 O O . GLU A 1 71 ? -5.028 0.276 9.178 1.00 61.00 71 GLU A O 1
ATOM 579 N N . ILE A 1 72 ? -6.250 2.176 9.182 1.00 54.16 72 ILE A N 1
ATOM 580 C CA . ILE A 1 72 ? -7.147 1.858 10.294 1.00 54.16 72 ILE A CA 1
ATOM 581 C C . ILE A 1 72 ? -8.543 1.601 9.745 1.00 54.16 72 ILE A C 1
ATOM 583 O O . ILE A 1 72 ? -8.905 2.304 8.774 1.00 54.16 72 ILE A O 1
#

Radius of gyration: 18.0 Å; chains: 1; bounding box: 32×28×49 Å

Foldseek 3Di:
DVQVVLQVVLVVCVVVVVPPDDRDDWDFDADPPDDDDPVQQVQLVVLVVCCVPPVVVNVPDPDHHGGTDGDD